Protein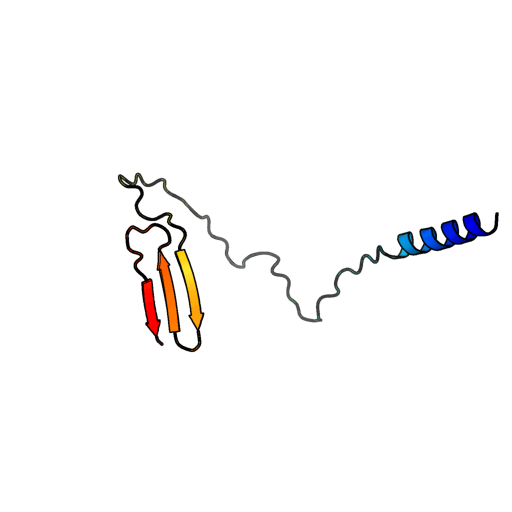 AF-A0A6L4NAZ9-F1 (afdb_monomer_lite)

Structure (mmCIF, N/CA/C/O backbone):
data_AF-A0A6L4NAZ9-F1
#
_entry.id   AF-A0A6L4NAZ9-F1
#
loop_
_atom_site.group_PDB
_atom_site.id
_atom_site.type_symbol
_atom_site.label_atom_id
_atom_site.label_alt_id
_atom_site.label_comp_id
_atom_site.label_asym_id
_atom_site.label_entity_id
_atom_site.label_seq_id
_atom_site.pdbx_PDB_ins_code
_atom_site.Cartn_x
_atom_site.Cartn_y
_atom_site.Cartn_z
_atom_site.occupancy
_atom_site.B_iso_or_equiv
_atom_site.auth_seq_id
_atom_site.auth_comp_id
_atom_site.auth_asym_id
_atom_site.auth_atom_id
_atom_site.pdbx_PDB_model_num
ATOM 1 N N . MET A 1 1 ? 32.368 33.214 37.607 1.00 56.19 1 MET A N 1
ATOM 2 C CA . MET A 1 1 ? 33.064 31.913 37.439 1.00 56.19 1 MET A CA 1
ATOM 3 C C . MET A 1 1 ? 32.220 30.695 37.819 1.00 56.19 1 MET A C 1
ATOM 5 O O . MET A 1 1 ? 32.293 29.714 37.097 1.00 56.19 1 MET A O 1
ATOM 9 N N . LYS A 1 2 ? 31.403 30.728 38.887 1.00 60.12 2 LYS A N 1
ATOM 10 C CA . LYS A 1 2 ? 30.592 29.573 39.336 1.00 60.12 2 LYS A CA 1
ATOM 11 C C . LYS A 1 2 ? 29.612 29.043 38.266 1.00 60.12 2 LYS A C 1
ATOM 13 O O . LYS A 1 2 ? 29.586 27.845 38.025 1.00 60.12 2 LYS A O 1
ATOM 18 N N . ASN A 1 3 ? 28.917 29.932 37.548 1.00 67.00 3 ASN A N 1
ATOM 19 C CA . ASN A 1 3 ? 27.939 29.552 36.512 1.00 67.00 3 ASN A CA 1
ATOM 20 C C . ASN A 1 3 ? 28.572 28.915 35.264 1.00 67.00 3 ASN A C 1
ATOM 22 O O . ASN A 1 3 ? 27.970 28.037 34.656 1.00 67.00 3 ASN A O 1
ATOM 26 N N . SER A 1 4 ? 29.790 29.321 34.891 1.00 70.88 4 SER A N 1
ATOM 27 C CA . SER A 1 4 ? 30.509 28.748 33.743 1.00 70.88 4 SER A CA 1
ATOM 28 C C . SER A 1 4 ? 30.934 27.304 34.008 1.00 70.88 4 SER A C 1
ATOM 30 O O . SER A 1 4 ? 30.878 26.479 33.106 1.00 70.88 4 SER A O 1
ATOM 32 N N . ILE A 1 5 ? 31.296 26.985 35.256 1.00 78.69 5 ILE A N 1
ATOM 33 C CA . ILE A 1 5 ? 31.645 25.621 35.682 1.00 78.69 5 ILE A CA 1
ATOM 34 C C . ILE A 1 5 ? 30.404 24.722 35.642 1.00 78.69 5 ILE A C 1
ATOM 36 O O . ILE A 1 5 ? 30.479 23.597 35.162 1.00 78.69 5 ILE A O 1
ATOM 40 N N . THR A 1 6 ? 29.245 25.228 36.073 1.00 78.56 6 THR A N 1
ATOM 41 C CA . THR A 1 6 ? 27.970 24.497 35.988 1.00 78.56 6 THR A CA 1
ATOM 42 C C . THR A 1 6 ? 27.574 24.200 34.542 1.00 78.56 6 THR A C 1
ATOM 44 O O . THR A 1 6 ? 27.121 23.101 34.242 1.00 78.56 6 THR A O 1
ATOM 47 N N . LEU A 1 7 ? 27.786 25.155 33.634 1.00 77.56 7 LEU A N 1
ATOM 48 C CA . LEU A 1 7 ? 27.473 25.004 32.210 1.00 77.56 7 LEU A CA 1
ATOM 49 C C . LEU A 1 7 ? 28.412 23.994 31.525 1.00 77.56 7 LEU A C 1
ATOM 51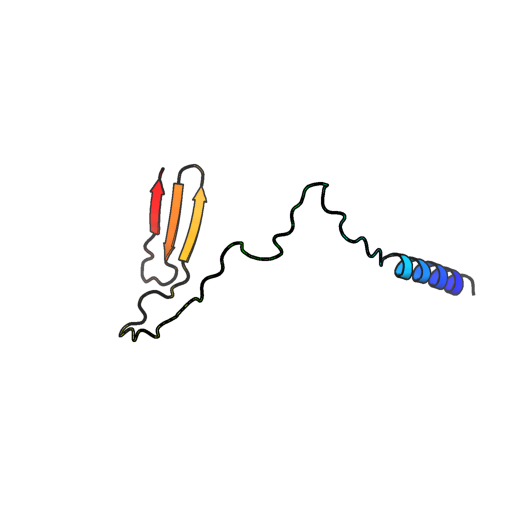 O O . LEU A 1 7 ? 27.972 23.218 30.682 1.00 77.56 7 LEU A O 1
ATOM 55 N N . LEU A 1 8 ? 29.676 23.949 31.956 1.00 77.62 8 LEU A N 1
ATOM 56 C CA . LEU A 1 8 ? 30.673 22.971 31.509 1.00 77.62 8 LEU A CA 1
ATOM 57 C C . LEU A 1 8 ? 30.380 21.552 32.033 1.00 77.62 8 LEU A C 1
ATOM 59 O O . LEU A 1 8 ? 30.602 20.567 31.337 1.00 77.62 8 LEU A O 1
ATOM 63 N N . PHE A 1 9 ? 29.829 21.441 33.244 1.00 75.12 9 PHE A N 1
ATOM 64 C CA . PHE A 1 9 ? 29.309 20.174 33.764 1.00 75.12 9 PHE A CA 1
ATOM 65 C C . PHE A 1 9 ? 28.065 19.711 32.999 1.00 75.12 9 PHE A C 1
ATOM 67 O O . PHE A 1 9 ? 27.929 18.525 32.717 1.00 75.12 9 PHE A O 1
ATOM 74 N N . LEU A 1 10 ? 27.172 20.633 32.630 1.00 74.12 10 LEU A N 1
ATOM 75 C CA . LEU A 1 10 ? 25.966 20.308 31.869 1.00 74.12 10 LEU A CA 1
ATOM 76 C C . LEU A 1 10 ? 26.298 19.822 30.449 1.00 74.12 10 LEU A C 1
ATOM 78 O O . LEU A 1 10 ? 25.675 18.880 29.965 1.00 74.12 10 LEU A O 1
ATOM 82 N N . SER A 1 11 ? 27.305 20.416 29.799 1.00 73.69 11 SER A N 1
ATOM 83 C CA . SER A 1 11 ? 27.745 19.983 28.469 1.00 73.69 11 SER A CA 1
ATOM 84 C C . SER A 1 11 ? 28.398 18.600 28.482 1.00 73.69 11 SER A C 1
ATOM 86 O O . SER A 1 11 ? 28.239 17.856 27.519 1.00 73.69 11 SER A O 1
ATOM 88 N N . PHE A 1 12 ? 29.054 18.205 29.578 1.00 68.75 12 PHE A N 1
ATOM 89 C CA . PHE A 1 12 ? 29.635 16.868 29.726 1.00 68.75 12 PHE A CA 1
ATOM 90 C C . PHE A 1 12 ? 28.580 15.752 29.632 1.00 68.75 12 PHE A C 1
ATOM 92 O O . PHE A 1 12 ? 28.831 14.727 29.003 1.00 68.75 12 PHE A O 1
ATOM 99 N N . PHE A 1 13 ? 27.367 15.970 30.156 1.00 65.62 13 PHE A N 1
ATOM 100 C CA . PHE A 1 13 ? 26.273 14.992 30.057 1.00 65.62 13 PHE A CA 1
ATOM 101 C C . PHE A 1 13 ? 25.750 14.793 28.627 1.00 65.62 13 PHE A C 1
ATOM 103 O O . PHE A 1 13 ? 25.223 13.725 28.322 1.00 65.62 13 PHE A O 1
ATOM 110 N N . LEU A 1 14 ? 25.928 15.771 27.731 1.00 66.88 14 LEU A N 1
ATOM 111 C CA . LEU A 1 14 ? 25.515 15.639 26.328 1.00 66.88 14 LEU A CA 1
ATOM 112 C C . LEU A 1 14 ? 26.399 14.643 25.559 1.00 66.88 14 LEU A C 1
ATOM 114 O O . LEU A 1 14 ? 25.919 13.999 24.630 1.00 66.88 14 LEU A O 1
ATOM 118 N N . PHE A 1 15 ? 27.658 14.461 25.972 1.00 64.25 15 PHE A N 1
ATOM 119 C CA . PHE A 1 15 ? 28.601 13.551 25.310 1.00 64.25 15 PHE A CA 1
ATOM 120 C C . PHE A 1 15 ? 28.438 12.077 25.712 1.00 64.25 15 PHE A C 1
ATOM 122 O O . PHE A 1 15 ? 28.945 11.203 25.015 1.00 64.25 15 PHE A O 1
ATOM 129 N N . ILE A 1 16 ? 27.704 11.779 26.790 1.00 63.47 16 ILE A N 1
ATOM 130 C CA . ILE A 1 16 ? 27.451 10.401 27.261 1.00 63.47 16 ILE A CA 1
ATOM 131 C C . ILE A 1 16 ? 26.188 9.806 26.594 1.00 63.47 16 ILE A C 1
ATOM 133 O O . ILE A 1 16 ? 25.916 8.618 26.715 1.00 63.47 16 ILE A O 1
ATOM 137 N N . SER A 1 17 ? 25.415 10.611 25.852 1.00 60.97 17 SER A N 1
ATOM 138 C CA . SER A 1 17 ? 24.149 10.185 25.226 1.00 60.97 17 SER A CA 1
ATOM 139 C C . SER A 1 17 ? 24.329 9.290 23.987 1.00 60.97 17 SER A C 1
ATOM 141 O O . SER A 1 17 ? 23.396 8.602 23.575 1.00 60.97 17 SER A O 1
ATOM 143 N N . CYS A 1 18 ? 25.525 9.256 23.389 1.00 65.31 18 CYS A N 1
ATOM 144 C CA . CYS A 1 18 ? 25.821 8.336 22.289 1.00 65.31 18 CYS A CA 1
ATOM 145 C C . CYS A 1 18 ? 26.191 6.953 22.828 1.00 65.31 18 CYS A C 1
ATOM 147 O O . CYS A 1 18 ? 27.336 6.514 22.750 1.00 65.31 18 CYS A O 1
ATOM 149 N N . ASP A 1 19 ? 25.194 6.257 23.356 1.00 63.09 19 ASP A N 1
ATOM 150 C CA . ASP A 1 19 ? 25.285 4.823 23.550 1.00 63.09 19 ASP A CA 1
ATOM 151 C C . ASP A 1 19 ? 25.025 4.154 22.196 1.00 63.09 19 ASP A C 1
ATOM 153 O O . ASP A 1 19 ? 23.883 4.018 21.747 1.00 63.09 19 ASP A O 1
ATOM 157 N N . HIS A 1 20 ? 26.095 3.748 21.509 1.00 62.03 20 HIS A N 1
ATOM 158 C CA . HIS A 1 20 ? 25.994 2.771 20.430 1.00 62.03 20 HIS A CA 1
ATOM 159 C C . HIS A 1 20 ? 25.665 1.404 21.042 1.00 62.03 20 HIS A C 1
ATOM 161 O O . HIS A 1 20 ? 26.425 0.445 20.908 1.00 62.03 20 HIS A O 1
ATOM 167 N N . LYS A 1 21 ? 24.495 1.280 21.683 1.00 59.22 21 LYS A N 1
ATOM 168 C CA . LYS A 1 21 ? 23.878 -0.028 21.832 1.00 59.22 21 LYS A CA 1
ATOM 169 C C . LYS A 1 21 ? 23.580 -0.483 20.419 1.00 59.22 21 LYS A C 1
ATOM 171 O O . LYS A 1 21 ? 22.579 -0.089 19.816 1.00 59.22 21 LYS A O 1
ATOM 176 N N . HIS A 1 22 ? 24.443 -1.339 19.883 1.00 59.47 22 HIS A N 1
ATOM 177 C CA . HIS A 1 22 ? 23.950 -2.367 18.989 1.00 59.47 22 HIS A CA 1
ATOM 178 C C . HIS A 1 22 ? 22.742 -2.943 19.713 1.00 59.47 22 HIS A C 1
ATOM 180 O O . HIS A 1 22 ? 22.885 -3.440 20.828 1.00 59.47 22 HIS A O 1
ATOM 186 N N . LYS A 1 23 ? 21.540 -2.724 19.168 1.00 60.72 23 LYS A N 1
ATOM 187 C CA . LYS A 1 23 ? 20.334 -3.345 19.702 1.00 60.72 23 LYS A CA 1
ATOM 188 C C . LYS A 1 23 ? 20.676 -4.826 19.770 1.00 60.72 23 LYS A C 1
ATOM 190 O O . LYS A 1 23 ? 20.813 -5.453 18.726 1.00 60.72 23 LYS A O 1
ATOM 195 N N . GLU A 1 24 ? 20.937 -5.350 20.962 1.00 60.62 24 GLU A N 1
ATOM 196 C CA . GLU A 1 24 ? 21.085 -6.782 21.148 1.00 60.62 24 GLU A CA 1
ATOM 197 C C . GLU A 1 24 ? 19.684 -7.323 20.924 1.00 60.62 24 GLU A C 1
ATOM 199 O O . GLU A 1 24 ? 18.805 -7.251 21.783 1.00 60.62 24 GLU A O 1
ATOM 204 N N . TYR A 1 25 ? 19.427 -7.715 19.681 1.00 63.69 25 TYR A N 1
ATOM 205 C CA . TYR A 1 25 ? 18.179 -8.343 19.314 1.00 63.69 25 TYR A CA 1
ATOM 206 C C . TYR A 1 25 ? 18.018 -9.589 20.185 1.00 63.69 25 TYR A C 1
ATOM 208 O O . TYR A 1 25 ? 18.999 -10.259 20.518 1.00 63.69 25 TYR A O 1
ATOM 216 N N . ALA A 1 26 ? 16.778 -9.874 20.586 1.00 69.75 26 ALA A N 1
ATOM 217 C CA . ALA A 1 26 ? 16.478 -11.020 21.429 1.00 69.75 26 ALA A CA 1
ATOM 218 C C . ALA A 1 26 ? 17.143 -12.291 20.873 1.00 69.75 26 ALA A C 1
ATOM 220 O O . ALA A 1 26 ? 17.187 -12.517 19.660 1.00 69.75 26 ALA A O 1
ATOM 221 N N . LYS A 1 27 ? 17.678 -13.119 21.773 1.00 66.00 27 LYS A N 1
ATOM 222 C CA . LYS A 1 27 ? 18.343 -14.376 21.419 1.00 66.00 27 LYS A CA 1
ATOM 223 C C . LYS A 1 27 ? 17.386 -15.215 20.556 1.00 66.00 27 LYS A C 1
ATOM 225 O O . LYS A 1 27 ? 16.326 -15.603 21.035 1.00 66.00 27 LYS A O 1
ATOM 230 N N . GLY A 1 28 ? 17.743 -15.459 19.293 1.00 65.69 28 GLY A N 1
ATOM 231 C CA . GLY A 1 28 ? 16.904 -16.194 18.333 1.00 65.69 28 GLY A CA 1
ATOM 232 C C . GLY A 1 28 ? 16.277 -15.360 17.208 1.00 65.69 28 GLY A C 1
ATOM 233 O O . GLY A 1 28 ? 15.582 -15.925 16.369 1.00 65.69 28 GLY A O 1
ATOM 234 N N . VAL A 1 29 ? 16.533 -14.049 17.134 1.00 64.81 29 VAL A N 1
ATOM 235 C CA . VAL A 1 29 ? 16.185 -13.256 15.944 1.00 64.81 29 VAL A CA 1
ATOM 236 C C . VAL A 1 29 ? 17.153 -13.605 14.810 1.00 64.81 29 VAL A C 1
ATOM 238 O O . VAL A 1 29 ? 18.303 -13.171 14.797 1.00 64.81 29 VAL A O 1
ATOM 241 N N . LEU A 1 30 ? 16.688 -14.413 13.856 1.00 67.12 30 LEU A N 1
ATOM 242 C CA . LEU A 1 30 ? 17.370 -14.621 12.581 1.00 67.12 30 LEU A CA 1
ATOM 243 C C . LEU A 1 30 ? 17.160 -13.378 11.715 1.00 67.12 30 LEU A C 1
ATOM 245 O O . LEU A 1 30 ? 16.037 -13.074 11.313 1.00 67.12 30 LEU A O 1
ATOM 249 N N . PHE A 1 31 ? 18.237 -12.652 11.426 1.00 66.19 31 PHE A N 1
ATOM 250 C CA . PHE A 1 31 ? 18.199 -11.626 10.393 1.00 66.19 31 PHE A CA 1
ATOM 251 C C . PHE A 1 31 ? 18.021 -12.314 9.043 1.00 66.19 31 PHE A C 1
ATOM 253 O O . PHE A 1 31 ? 18.810 -13.188 8.683 1.00 66.19 31 PHE A O 1
ATOM 260 N N . TYR A 1 32 ? 17.009 -11.904 8.282 1.00 68.38 32 TYR A N 1
ATOM 261 C CA . TYR A 1 32 ? 16.980 -12.199 6.857 1.00 68.38 32 TYR A CA 1
ATOM 262 C C . TYR A 1 32 ? 18.129 -11.420 6.206 1.00 68.38 32 TYR A C 1
ATOM 264 O O . TYR A 1 32 ? 18.022 -10.215 5.992 1.00 68.38 32 TYR A O 1
ATOM 272 N N . SER A 1 33 ? 19.253 -12.090 5.949 1.00 70.88 33 SER A N 1
ATOM 273 C CA . SER A 1 33 ? 20.378 -11.524 5.190 1.00 70.88 33 SER A CA 1
ATOM 274 C C . SER A 1 33 ? 20.112 -11.500 3.683 1.00 70.88 33 SER A C 1
ATOM 276 O O . SER A 1 33 ? 20.838 -10.843 2.944 1.00 70.88 33 SER A O 1
ATOM 278 N N . GLY A 1 34 ? 19.077 -12.211 3.237 1.00 74.00 34 GLY A N 1
ATOM 279 C CA . GLY A 1 34 ? 18.673 -12.340 1.846 1.00 74.00 34 GLY A CA 1
ATOM 280 C C . GLY A 1 34 ? 17.519 -13.329 1.711 1.00 74.00 34 GLY A C 1
ATOM 281 O O . GLY A 1 34 ? 17.069 -13.916 2.700 1.00 74.00 34 GLY A O 1
ATOM 282 N N . PHE A 1 35 ? 17.029 -13.511 0.491 1.00 79.69 35 PHE A N 1
ATOM 283 C CA . PHE A 1 35 ? 15.960 -14.464 0.213 1.00 79.69 35 PHE A CA 1
ATOM 284 C C . PHE A 1 35 ? 16.558 -15.834 -0.155 1.00 79.69 35 PHE A C 1
ATOM 286 O O . PHE A 1 35 ? 17.546 -15.882 -0.883 1.00 79.69 35 PHE A O 1
ATOM 293 N N . PRO A 1 36 ? 15.973 -16.966 0.288 1.00 78.94 36 PRO A N 1
ATOM 294 C CA . PRO A 1 36 ? 16.430 -18.303 -0.119 1.00 78.94 36 PRO A CA 1
ATOM 295 C C . PRO A 1 36 ? 16.393 -18.510 -1.637 1.00 78.94 36 PRO A C 1
ATOM 297 O O . PRO A 1 36 ? 17.163 -19.292 -2.192 1.00 78.94 36 PRO A O 1
ATOM 300 N N . HIS A 1 37 ? 15.479 -17.800 -2.297 1.00 82.25 37 HIS A N 1
ATOM 301 C CA . HIS A 1 37 ? 15.300 -17.802 -3.734 1.00 82.25 37 HIS A CA 1
ATOM 302 C C . HIS A 1 37 ? 15.017 -16.379 -4.196 1.00 82.25 37 HIS A C 1
ATOM 304 O O . HIS A 1 37 ? 14.085 -15.737 -3.711 1.00 82.25 37 HIS A O 1
ATOM 310 N N . GLU A 1 38 ? 15.797 -15.920 -5.162 1.00 83.25 38 GLU A N 1
ATO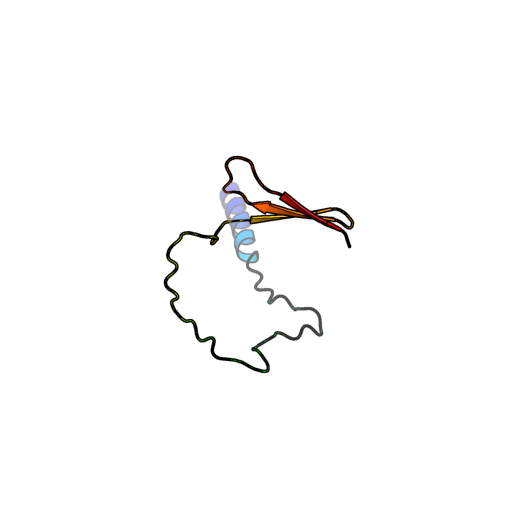M 311 C CA . GLU A 1 38 ? 15.588 -14.652 -5.846 1.00 83.25 38 GLU A CA 1
ATOM 312 C C . GLU A 1 38 ? 15.070 -14.941 -7.255 1.00 83.25 38 GLU A C 1
ATOM 314 O O . GLU A 1 38 ? 15.429 -15.943 -7.879 1.00 83.25 38 GLU A O 1
ATOM 319 N N . ARG A 1 39 ? 14.171 -14.091 -7.743 1.00 85.62 39 ARG A N 1
ATOM 320 C CA . ARG A 1 39 ? 13.683 -14.140 -9.120 1.00 85.62 39 ARG A CA 1
ATOM 321 C C . ARG A 1 39 ? 13.802 -12.752 -9.704 1.00 85.62 39 ARG A C 1
ATOM 323 O O . ARG A 1 39 ? 13.407 -11.778 -9.066 1.00 85.62 39 ARG A O 1
ATOM 330 N N . GLU A 1 40 ? 14.331 -12.684 -10.913 1.00 88.50 40 GLU A N 1
ATOM 331 C CA . GLU A 1 40 ? 14.365 -11.444 -11.667 1.00 88.50 40 GLU A CA 1
ATOM 332 C C . GLU A 1 40 ? 12.931 -11.031 -12.009 1.00 88.50 40 GLU A C 1
ATOM 334 O O . GLU A 1 40 ? 12.139 -11.822 -12.528 1.00 88.50 40 GLU A O 1
ATOM 339 N N . LEU A 1 41 ? 12.579 -9.798 -11.653 1.00 83.06 41 LEU A N 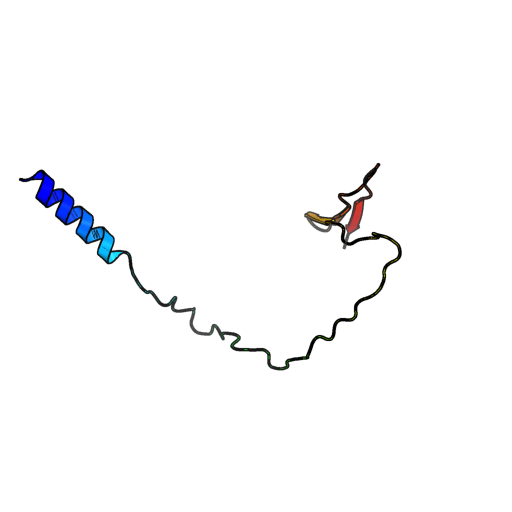1
ATOM 340 C CA . LEU A 1 41 ? 11.291 -9.224 -12.004 1.00 83.06 41 LEU A CA 1
ATOM 341 C C . LEU A 1 41 ? 11.424 -8.588 -13.381 1.00 83.06 41 LEU A C 1
ATOM 343 O O . LEU A 1 41 ? 12.154 -7.615 -13.551 1.00 83.06 41 LEU A O 1
ATOM 347 N N . ILE A 1 42 ? 10.698 -9.133 -14.350 1.00 86.62 42 ILE A N 1
ATOM 348 C CA . ILE A 1 42 ? 10.617 -8.574 -15.695 1.00 86.62 42 ILE A CA 1
ATOM 349 C C . ILE A 1 42 ? 9.326 -7.764 -15.767 1.00 86.62 42 ILE A C 1
ATOM 351 O O . ILE A 1 42 ? 8.239 -8.291 -15.531 1.00 86.62 42 ILE A O 1
ATOM 355 N N . GLY A 1 43 ? 9.459 -6.469 -16.039 1.00 83.00 43 GLY A N 1
ATOM 356 C CA . GLY A 1 43 ? 8.334 -5.576 -16.288 1.00 83.00 43 GLY A CA 1
ATOM 357 C C . GLY A 1 43 ? 8.175 -5.320 -17.781 1.00 83.00 43 GLY A C 1
ATOM 358 O O . GLY A 1 43 ? 9.165 -5.181 -18.495 1.00 83.00 43 GLY A O 1
ATOM 359 N N . GLU A 1 44 ? 6.932 -5.215 -18.236 1.00 85.69 44 GLU A N 1
ATOM 360 C CA . GLU A 1 44 ? 6.595 -4.794 -19.593 1.00 85.69 44 GLU A CA 1
ATOM 361 C C . GLU A 1 44 ? 5.822 -3.474 -19.540 1.00 85.69 44 GLU A C 1
ATOM 363 O O . GLU A 1 44 ? 4.987 -3.256 -18.656 1.00 85.69 44 GLU A O 1
ATOM 368 N N . VAL A 1 45 ? 6.120 -2.573 -20.476 1.00 79.56 45 VAL A N 1
ATOM 369 C CA . VAL A 1 45 ? 5.353 -1.339 -20.650 1.00 79.56 45 VAL A CA 1
ATOM 370 C C . VAL A 1 45 ? 4.124 -1.676 -21.481 1.00 79.56 45 VAL A C 1
ATOM 372 O O . VAL A 1 45 ? 4.236 -1.960 -22.668 1.00 79.56 45 VAL A O 1
ATOM 375 N N . ILE A 1 46 ? 2.956 -1.632 -20.850 1.00 73.94 46 ILE A N 1
ATOM 3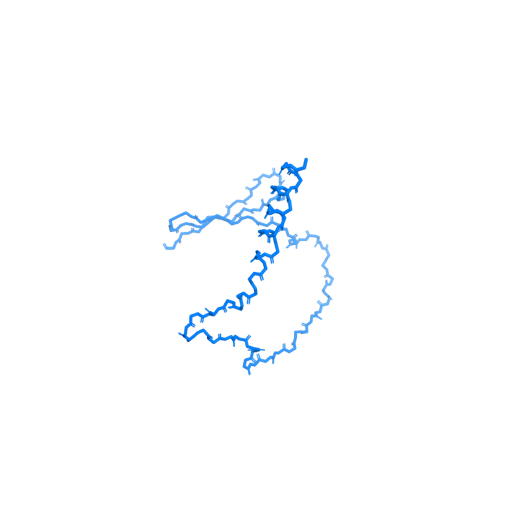76 C CA . ILE A 1 46 ? 1.671 -1.783 -21.531 1.00 73.94 46 ILE A CA 1
ATOM 377 C C . ILE A 1 46 ? 1.123 -0.398 -21.888 1.00 73.94 46 ILE A C 1
ATOM 379 O O . ILE A 1 46 ? 1.039 0.479 -21.023 1.00 73.94 46 ILE A O 1
ATOM 383 N N . GLU A 1 47 ? 0.756 -0.189 -23.153 1.00 72.06 47 GLU A N 1
ATOM 384 C CA . GLU A 1 47 ? -0.014 0.995 -23.535 1.00 72.06 47 GLU A CA 1
ATOM 385 C C . GLU A 1 47 ? -1.455 0.822 -23.055 1.00 72.06 47 GLU A C 1
ATOM 387 O O . GLU A 1 47 ? -2.130 -0.161 -23.362 1.00 72.06 47 GLU A O 1
ATOM 392 N N . LEU A 1 48 ? -1.902 1.767 -22.233 1.00 61.59 48 LEU A N 1
ATOM 393 C CA . LEU A 1 48 ? -3.255 1.806 -21.701 1.00 61.59 48 LEU A CA 1
ATOM 394 C C . LEU A 1 48 ? -3.959 3.005 -22.332 1.00 61.59 48 LEU A C 1
ATOM 396 O O . LEU A 1 48 ? -3.685 4.144 -21.960 1.00 61.59 48 LEU A O 1
ATOM 400 N N . ASP A 1 49 ? -4.901 2.749 -23.240 1.00 57.19 49 ASP A N 1
ATOM 401 C CA . ASP A 1 49 ? -5.689 3.782 -23.937 1.00 57.19 49 ASP A CA 1
ATOM 402 C C . ASP A 1 49 ? -6.707 4.508 -23.043 1.00 57.19 49 ASP A C 1
ATOM 404 O O . ASP A 1 49 ? -7.619 5.198 -23.499 1.00 57.19 49 ASP A O 1
ATOM 408 N N . THR A 1 50 ? -6.607 4.379 -21.728 1.00 52.19 50 THR A N 1
ATOM 409 C CA . THR A 1 50 ? -7.432 5.151 -20.807 1.00 52.19 50 THR A CA 1
ATOM 410 C C . THR A 1 50 ? -6.734 5.188 -19.463 1.00 52.19 50 THR A C 1
ATOM 412 O O . THR A 1 50 ? -6.167 4.188 -19.024 1.00 52.19 50 THR A O 1
ATOM 415 N N . ALA A 1 51 ? -6.791 6.332 -18.783 1.00 56.44 51 ALA A N 1
ATOM 416 C CA . ALA A 1 51 ? -6.349 6.503 -17.403 1.00 56.44 51 ALA A CA 1
ATOM 417 C C . ALA A 1 51 ? -7.238 5.708 -16.424 1.00 56.44 51 ALA A C 1
ATOM 419 O O . ALA A 1 51 ? -7.783 6.258 -15.480 1.00 56.44 51 ALA A O 1
ATOM 420 N N . LEU A 1 52 ? -7.433 4.415 -16.655 1.00 49.81 52 LEU A N 1
ATOM 421 C CA . LEU A 1 52 ? -8.220 3.546 -15.809 1.00 49.81 52 LEU A CA 1
ATOM 422 C C . LEU A 1 52 ? -7.283 2.928 -14.768 1.00 49.81 52 LEU A C 1
ATOM 424 O O . LEU A 1 52 ? -6.607 1.933 -15.004 1.00 49.81 52 LEU A O 1
ATOM 428 N N . LEU A 1 53 ? -7.327 3.522 -13.574 1.00 51.81 53 LEU A N 1
ATOM 429 C CA . LEU A 1 53 ? -7.139 2.820 -12.302 1.00 51.81 53 LEU A CA 1
ATOM 430 C C . LEU A 1 53 ? -5.697 2.628 -11.789 1.00 51.81 53 LEU A C 1
ATOM 432 O O . LEU A 1 53 ? -5.392 1.632 -11.138 1.00 51.81 53 LEU A O 1
ATOM 436 N N . ARG A 1 54 ? -4.835 3.648 -11.908 1.00 54.69 54 ARG A N 1
ATOM 437 C CA . ARG A 1 54 ? -3.822 3.912 -10.856 1.00 54.69 54 ARG A CA 1
ATOM 438 C C . ARG A 1 54 ? -4.407 4.861 -9.818 1.00 54.69 54 ARG A C 1
ATOM 440 O O . ARG A 1 54 ? -3.898 5.960 -9.608 1.00 54.69 54 ARG A O 1
ATOM 447 N N . TYR A 1 55 ? -5.530 4.469 -9.235 1.00 58.03 55 TYR A N 1
ATOM 448 C CA . TYR A 1 55 ? -6.284 5.347 -8.358 1.00 58.03 55 TYR A CA 1
ATOM 449 C C . TYR A 1 55 ? -6.017 5.012 -6.892 1.00 58.03 55 TYR A C 1
ATOM 451 O O . TYR A 1 55 ? -6.146 3.848 -6.505 1.00 58.03 55 TYR A O 1
ATOM 459 N N . PRO A 1 56 ? -5.603 5.986 -6.061 1.00 63.91 56 PRO A N 1
ATOM 460 C CA . PRO A 1 56 ? -5.553 5.808 -4.619 1.00 63.91 56 PRO A CA 1
ATOM 461 C C . PRO A 1 56 ? -6.907 5.326 -4.089 1.00 63.91 56 PRO A C 1
ATOM 463 O O . PRO A 1 56 ? -7.902 6.047 -4.117 1.00 63.91 56 PRO A O 1
ATOM 466 N N . PHE A 1 57 ? -6.919 4.108 -3.558 1.00 69.00 57 PHE A N 1
ATOM 467 C CA . PHE A 1 57 ? -8.028 3.552 -2.794 1.00 69.00 57 PHE A CA 1
ATOM 468 C C . PHE A 1 57 ? -7.720 3.630 -1.296 1.00 69.00 57 PHE A C 1
ATOM 470 O O . PHE A 1 57 ? -6.561 3.586 -0.871 1.00 69.00 57 PHE A O 1
ATOM 477 N N . ARG A 1 58 ? -8.762 3.734 -0.467 1.00 77.12 58 ARG A N 1
ATOM 478 C CA . ARG A 1 58 ? -8.639 3.657 0.997 1.00 77.12 58 ARG A CA 1
ATOM 479 C C . ARG A 1 58 ? -9.389 2.438 1.513 1.00 77.12 58 ARG A C 1
ATOM 481 O O . ARG A 1 58 ? -10.574 2.284 1.233 1.00 77.12 58 ARG A O 1
ATOM 488 N N . ILE A 1 59 ? -8.705 1.626 2.316 1.00 80.44 59 ILE A N 1
ATOM 489 C CA . ILE A 1 59 ? -9.281 0.446 2.971 1.00 80.44 59 ILE A CA 1
ATOM 490 C C . ILE A 1 59 ? -9.501 0.748 4.457 1.00 80.44 59 ILE A C 1
ATOM 492 O O . ILE A 1 59 ? -8.622 1.311 5.113 1.00 80.44 59 ILE A O 1
ATOM 496 N N . ARG A 1 60 ? -10.668 0.377 4.993 1.00 82.50 60 ARG A N 1
ATOM 497 C CA . ARG A 1 60 ? -10.946 0.331 6.439 1.00 82.50 60 ARG A CA 1
ATOM 498 C C . ARG A 1 60 ? -11.470 -1.047 6.828 1.00 82.50 60 ARG A C 1
ATOM 500 O O . ARG A 1 60 ? -12.243 -1.634 6.079 1.00 82.50 60 ARG A O 1
ATOM 507 N N . ILE A 1 61 ? -11.060 -1.527 7.998 1.00 87.00 61 ILE A N 1
ATOM 508 C CA . ILE A 1 61 ? -11.491 -2.807 8.570 1.00 87.00 61 ILE A CA 1
ATOM 509 C C . ILE A 1 61 ? -12.120 -2.526 9.935 1.00 87.00 61 ILE A C 1
ATOM 511 O O . ILE A 1 61 ? -11.534 -1.797 10.737 1.00 87.00 61 ILE A O 1
ATOM 515 N N . GLU A 1 62 ? -13.297 -3.093 10.188 1.00 87.38 62 GLU A N 1
ATOM 516 C CA . GLU A 1 62 ? -14.006 -3.010 11.467 1.00 87.38 62 GLU A CA 1
ATOM 517 C C . GLU A 1 62 ? -14.686 -4.350 11.768 1.00 87.38 62 GLU A C 1
ATOM 519 O O . GLU A 1 62 ? -15.595 -4.767 11.053 1.00 87.38 62 GLU A O 1
ATOM 524 N N . GLY A 1 63 ? -14.237 -5.037 12.822 1.00 90.50 63 GLY A N 1
ATOM 525 C CA . GLY A 1 63 ? -14.768 -6.352 13.182 1.00 90.50 63 GLY A CA 1
ATOM 526 C C . GLY A 1 63 ? -14.538 -7.377 12.075 1.00 90.50 63 GLY A C 1
ATOM 527 O O . GLY A 1 63 ? -13.390 -7.647 11.739 1.00 90.50 63 GLY A O 1
ATOM 528 N N . ASP A 1 64 ? -15.625 -7.928 11.535 1.00 91.56 64 ASP A N 1
ATOM 529 C CA . ASP A 1 64 ? -15.672 -8.897 10.435 1.00 91.56 64 ASP A CA 1
ATOM 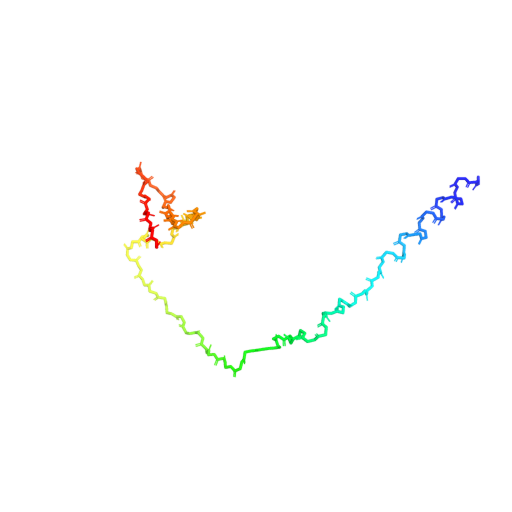530 C C . ASP A 1 64 ? -15.877 -8.259 9.049 1.00 91.56 64 ASP A C 1
ATOM 532 O O . ASP A 1 64 ? -16.191 -8.942 8.074 1.00 91.56 64 ASP A O 1
ATOM 536 N N . ARG A 1 65 ? -15.734 -6.931 8.950 1.00 87.00 65 ARG A N 1
ATOM 537 C CA . ARG A 1 65 ? -16.068 -6.161 7.747 1.00 87.00 65 ARG A CA 1
ATOM 538 C C . ARG A 1 65 ? -14.869 -5.418 7.183 1.00 87.00 65 ARG A C 1
ATOM 540 O O . ARG A 1 65 ? -14.080 -4.830 7.923 1.00 87.00 65 ARG A O 1
ATOM 547 N N . ALA A 1 66 ? -14.789 -5.367 5.855 1.00 88.06 66 ALA A N 1
ATOM 548 C CA . ALA A 1 66 ? -13.816 -4.572 5.112 1.00 88.06 66 ALA A CA 1
ATOM 549 C C . ALA A 1 66 ? -14.512 -3.661 4.093 1.00 88.06 66 ALA A C 1
ATOM 551 O O . ALA A 1 66 ? -15.364 -4.105 3.326 1.00 88.06 66 ALA A O 1
ATOM 552 N N . ILE A 1 67 ? -14.126 -2.385 4.074 1.00 82.94 67 ILE A N 1
ATOM 553 C CA . ILE A 1 67 ? -14.649 -1.368 3.157 1.00 82.94 67 ILE A CA 1
ATOM 554 C C . ILE A 1 67 ? -13.509 -0.886 2.267 1.00 82.94 67 ILE A C 1
ATOM 556 O O . ILE A 1 67 ? -12.490 -0.410 2.776 1.00 82.94 67 ILE A O 1
ATOM 560 N N . VAL A 1 68 ? -13.703 -0.955 0.950 1.00 82.75 68 VAL A N 1
ATOM 561 C CA . VAL A 1 68 ? -12.794 -0.382 -0.053 1.00 82.75 68 VAL A CA 1
ATOM 562 C C . VAL A 1 68 ? -13.477 0.820 -0.697 1.00 82.75 68 VAL A C 1
ATOM 564 O O . VAL A 1 68 ? -14.546 0.677 -1.287 1.00 82.75 68 VAL A O 1
ATOM 567 N N . MET A 1 69 ? -12.874 2.002 -0.562 1.00 76.12 69 MET A N 1
ATOM 568 C CA . MET A 1 69 ? -13.389 3.257 -1.117 1.00 76.12 69 MET A CA 1
ATOM 569 C C . MET A 1 69 ? -12.513 3.737 -2.272 1.00 76.12 69 MET A C 1
ATOM 571 O O . MET A 1 69 ? -11.300 3.893 -2.094 1.00 76.12 69 MET A O 1
ATOM 575 N N . ASP A 1 70 ? -13.144 4.032 -3.407 1.00 74.31 70 ASP A N 1
ATOM 576 C CA . ASP A 1 70 ? -12.520 4.739 -4.526 1.00 74.31 70 ASP A CA 1
ATOM 577 C C . ASP A 1 70 ? -12.610 6.265 -4.315 1.00 74.31 70 ASP A C 1
ATOM 579 O O . ASP A 1 70 ? -13.690 6.838 -4.121 1.00 74.31 70 ASP A O 1
ATOM 583 N N . LEU A 1 71 ? -11.453 6.934 -4.306 1.00 67.56 71 LEU A N 1
ATOM 584 C CA . LEU A 1 71 ? -11.323 8.349 -3.947 1.00 67.56 71 LEU A CA 1
ATOM 585 C C . LEU A 1 71 ? -11.489 9.321 -5.130 1.00 67.56 71 LEU A C 1
ATOM 587 O O . LEU A 1 71 ? -11.369 10.525 -4.920 1.00 67.56 71 LEU A O 1
ATOM 591 N N . HIS A 1 72 ? -11.783 8.848 -6.346 1.00 62.66 72 HIS A N 1
ATOM 592 C CA . HIS A 1 72 ? -11.815 9.689 -7.559 1.00 62.66 72 HIS A CA 1
ATOM 593 C C . HIS A 1 72 ? -13.186 10.232 -7.991 1.00 62.66 72 HIS A C 1
ATOM 595 O O . HIS A 1 72 ? -13.262 10.935 -8.993 1.00 62.66 72 HIS A O 1
ATOM 601 N N . GLY A 1 73 ? -14.262 9.875 -7.292 1.00 58.41 73 GLY A N 1
ATOM 602 C CA . GLY A 1 73 ? -15.608 9.811 -7.873 1.00 58.41 73 GLY A CA 1
ATOM 603 C C . GLY A 1 73 ? -16.238 11.103 -8.409 1.00 58.41 73 GLY A C 1
ATOM 604 O O . GLY A 1 73 ? -15.780 12.215 -8.159 1.00 58.41 73 GLY A O 1
ATOM 605 N N . LEU A 1 74 ? -17.393 10.924 -9.061 1.00 51.69 74 LEU A N 1
ATOM 606 C CA . LEU A 1 74 ? -18.453 11.937 -9.017 1.00 51.69 74 LEU A CA 1
ATOM 607 C C . LEU A 1 74 ? -19.544 11.588 -7.977 1.00 51.69 74 LEU A C 1
ATOM 609 O O . LEU A 1 74 ? -20.086 12.513 -7.395 1.00 51.69 74 LEU A O 1
ATOM 613 N N . ASP A 1 75 ? -19.753 10.298 -7.638 1.00 56.69 75 ASP A N 1
ATOM 614 C CA . ASP A 1 75 ? -20.723 9.823 -6.615 1.00 56.69 75 ASP A CA 1
ATOM 615 C C . ASP A 1 75 ? -20.226 8.603 -5.769 1.00 56.69 75 ASP A C 1
ATOM 617 O O . ASP A 1 75 ? -21.011 7.761 -5.351 1.00 56.69 75 ASP A O 1
ATOM 621 N N . HIS A 1 76 ? -18.907 8.472 -5.556 1.00 57.47 76 HIS A N 1
ATOM 622 C CA . HIS A 1 76 ? -18.182 7.497 -4.696 1.00 57.47 76 HIS A CA 1
ATOM 623 C C . HIS A 1 76 ? -18.784 6.082 -4.474 1.00 57.47 76 HIS A C 1
ATOM 625 O O . HIS A 1 76 ? -19.547 5.843 -3.537 1.00 57.47 76 HIS A O 1
ATOM 631 N N . TYR A 1 77 ? -18.303 5.088 -5.232 1.00 60.06 77 TYR A N 1
ATOM 632 C CA . TYR A 1 77 ? -18.560 3.667 -4.962 1.00 60.06 77 TYR A CA 1
ATOM 633 C C . TYR A 1 77 ? -17.714 3.150 -3.782 1.00 60.06 77 TYR A C 1
ATOM 635 O O . TYR A 1 77 ? -16.488 3.291 -3.757 1.00 60.06 77 TYR A O 1
ATOM 643 N N . GLY A 1 78 ? -18.377 2.523 -2.807 1.00 67.62 78 GLY A N 1
ATOM 644 C CA . GLY A 1 78 ? -17.755 1.765 -1.722 1.00 67.62 78 GLY A CA 1
ATOM 645 C C . GLY A 1 78 ? -18.158 0.296 -1.805 1.00 67.62 78 GLY A C 1
ATOM 646 O O . GLY A 1 78 ? -19.345 -0.012 -1.899 1.00 67.62 78 GLY A O 1
ATOM 647 N N . HIS A 1 79 ? -17.186 -0.613 -1.764 1.00 78.12 79 HIS A N 1
ATOM 648 C CA . HIS A 1 79 ? -17.443 -2.055 -1.735 1.00 78.12 79 HIS A CA 1
ATOM 649 C C . HIS A 1 79 ? -17.291 -2.565 -0.300 1.00 78.12 79 HIS A C 1
ATOM 651 O O . HIS A 1 79 ? -16.235 -2.377 0.309 1.00 78.12 79 HIS A O 1
ATOM 657 N N . LEU A 1 80 ? -18.346 -3.186 0.237 1.00 81.81 80 LEU A N 1
ATOM 658 C CA . LEU A 1 80 ? -18.358 -3.810 1.561 1.00 81.81 80 LEU A CA 1
ATOM 659 C C . LEU A 1 80 ? -18.212 -5.326 1.419 1.00 81.81 80 LEU A C 1
ATOM 661 O O . LEU A 1 80 ? -18.985 -5.964 0.709 1.00 81.81 80 LEU A O 1
ATOM 665 N N . PHE A 1 81 ? -17.261 -5.889 2.152 1.00 81.56 81 PHE A N 1
ATOM 666 C CA . PHE A 1 81 ? -17.045 -7.324 2.278 1.00 81.56 81 PHE A CA 1
ATOM 667 C C . PHE A 1 81 ? -17.225 -7.735 3.740 1.00 81.56 81 PHE A C 1
ATOM 669 O O . PHE A 1 81 ? -16.846 -6.982 4.639 1.00 81.56 81 PHE A O 1
ATOM 676 N N . GLN A 1 82 ? -17.787 -8.920 3.970 1.00 82.56 82 GLN A N 1
ATOM 677 C CA . GLN A 1 82 ? -17.949 -9.535 5.288 1.00 82.56 82 GLN A CA 1
ATOM 678 C C . GLN A 1 82 ? -17.489 -10.994 5.198 1.00 82.56 82 GLN A C 1
ATOM 680 O O . GLN A 1 82 ? -17.757 -11.638 4.180 1.00 82.56 82 GLN A O 1
ATOM 685 N N . TYR A 1 83 ? -16.772 -11.482 6.209 1.00 76.88 83 TYR A N 1
ATOM 686 C CA . TYR A 1 83 ? -16.211 -12.837 6.253 1.00 76.88 83 TYR A CA 1
ATOM 687 C C . TYR A 1 83 ? -16.786 -13.688 7.383 1.00 76.88 83 TYR A C 1
ATOM 689 O O . TYR A 1 83 ? -17.150 -13.118 8.433 1.00 76.88 83 TYR A O 1
#

Sequence (83 aa):
MKNSITLLFLSFFLFISCDHKHKEYAKGVLFYSGFPHERELIGEVIELDTALLRYPFRIRIEGDRAIVMDLHGLDHYGHLFQY

Organism: NCBI:txid371601

Secondary structure (DSSP, 8-state):
-HHHHHHHHHHHHHTT----------TT-----S-SS-----------SS--S---EEEEEETTEEEEEETT-SS--EEEEE-

Radius of gyration: 27.81 Å; chains: 1; bounding box: 54×50×63 Å

Foldseek 3Di:
DVVVVVVVVVVVVVVVPPDPPPPPPPPPDDDCPDDPDDDDDDDDDDDDPDPPDPFDWDWDDDDQKIWIWTPPDPPIDIDIDGD

pLDDT: mean 71.01, std 10.78, range [49.81, 91.56]